Protein AF-A0A2V9MRX5-F1 (afdb_monomer_lite)

pLDDT: mean 73.77, std 18.41, range [44.31, 96.94]

Sequence (105 aa):
MFEKFRHLFEPKERSSEPAGDLERIHYPMPEPEKYDFYYLDPLSKRKMTICNLFANHHKTVAEICSLLETSRKLVIDTLIENKLLKERRKATRPHTPAPEEIRMK

Foldseek 3Di:
DPPVCPVVPPPPPPPPDPCDPPPVPPPPPPDCVVDPLVPDDPVRNLLVVLVCCCPVVVDDLVRSCVVVVHDSVVSVVSCVVVVVDPDPPPPPDPPPPDPDDDDDD

Radius of gyration: 23.82 Å; chains: 1; bounding box: 53×42×74 Å

Structure (mmCIF, N/CA/C/O backbone):
data_AF-A0A2V9MRX5-F1
#
_entry.id   AF-A0A2V9MRX5-F1
#
loop_
_atom_site.group_PDB
_atom_site.id
_atom_site.type_symbol
_atom_site.label_atom_id
_atom_site.label_alt_id
_atom_site.label_comp_id
_atom_site.label_asym_id
_atom_site.label_entity_id
_atom_site.label_seq_id
_atom_site.pdbx_PDB_ins_code
_atom_site.Cartn_x
_atom_site.Cartn_y
_atom_site.Cartn_z
_atom_site.occupancy
_atom_site.B_iso_or_equiv
_atom_site.auth_seq_id
_atom_site.auth_comp_id
_atom_site.auth_asym_id
_atom_site.auth_atom_id
_atom_site.pdbx_PDB_model_num
ATOM 1 N N . MET A 1 1 ? -4.245 30.497 -1.157 1.00 52.94 1 MET A N 1
ATOM 2 C CA . MET A 1 1 ? -3.128 29.613 -1.582 1.00 52.94 1 MET A CA 1
ATOM 3 C C . MET A 1 1 ? -3.528 28.556 -2.631 1.00 52.94 1 MET A C 1
ATOM 5 O O . MET A 1 1 ? -2.632 27.972 -3.217 1.00 52.94 1 MET A O 1
ATOM 9 N N . PHE A 1 2 ? -4.823 28.341 -2.933 1.00 44.66 2 PHE A N 1
ATOM 10 C CA . PHE A 1 2 ? -5.285 27.359 -3.941 1.00 44.66 2 PHE A CA 1
ATOM 11 C C . PHE A 1 2 ? -5.760 27.949 -5.288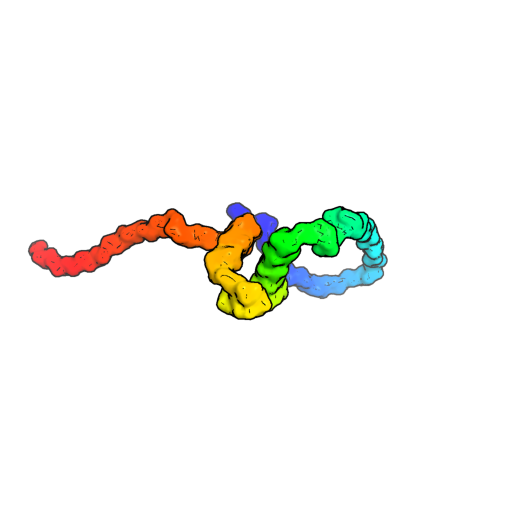 1.00 44.66 2 PHE A C 1
ATOM 13 O O . PHE A 1 2 ? -6.034 27.192 -6.211 1.00 44.66 2 PHE A O 1
ATOM 20 N N . GLU A 1 3 ? -5.809 29.274 -5.460 1.00 50.50 3 GLU A N 1
ATOM 21 C CA . GLU A 1 3 ? -6.233 29.890 -6.736 1.00 50.50 3 GLU A CA 1
ATOM 22 C C . GLU A 1 3 ? -5.239 29.676 -7.885 1.00 50.50 3 GLU A C 1
ATOM 24 O O . GLU A 1 3 ? -5.631 29.629 -9.048 1.00 50.50 3 GLU A O 1
ATOM 29 N N . LYS A 1 4 ? -3.956 29.459 -7.567 1.00 59.75 4 LYS A N 1
ATOM 30 C CA . LYS A 1 4 ? -2.880 29.302 -8.558 1.00 59.75 4 LYS A CA 1
ATOM 31 C C . LYS A 1 4 ? -2.968 28.005 -9.379 1.00 59.75 4 LYS A C 1
ATOM 33 O O . LYS A 1 4 ? -2.160 27.808 -10.267 1.00 59.75 4 LYS A O 1
ATOM 38 N N . PHE A 1 5 ? -3.912 27.112 -9.090 1.00 57.94 5 PHE A N 1
ATOM 39 C CA . PHE A 1 5 ? -4.048 25.840 -9.813 1.00 57.94 5 PHE A CA 1
ATOM 40 C C . PHE A 1 5 ? -5.440 25.634 -10.403 1.00 57.94 5 PHE A C 1
ATOM 42 O O . PHE A 1 5 ? -5.729 24.576 -10.953 1.00 57.94 5 PHE A O 1
ATOM 49 N N . ARG A 1 6 ? -6.314 26.640 -10.307 1.00 55.75 6 ARG A N 1
ATOM 50 C CA . ARG A 1 6 ? -7.701 26.519 -10.762 1.00 55.75 6 ARG A CA 1
ATOM 51 C C . ARG A 1 6 ? -7.795 26.323 -12.285 1.00 55.75 6 ARG A C 1
ATOM 53 O O . ARG A 1 6 ? -8.587 25.518 -12.750 1.00 55.75 6 ARG A O 1
ATOM 60 N N . HIS A 1 7 ? -6.885 26.947 -13.027 1.00 59.47 7 HIS A N 1
ATOM 61 C CA . HIS A 1 7 ? -6.755 26.857 -14.486 1.00 59.47 7 HIS A CA 1
ATOM 62 C C . HIS A 1 7 ? -6.203 25.512 -14.995 1.00 59.47 7 HIS A C 1
ATOM 64 O O . HIS A 1 7 ? -6.287 25.240 -16.185 1.00 59.47 7 HIS A O 1
ATOM 70 N N . LEU A 1 8 ? -5.657 24.650 -14.123 1.00 58.16 8 LEU A N 1
ATOM 71 C CA . LEU A 1 8 ? -5.226 23.291 -14.498 1.00 58.16 8 LEU A CA 1
ATOM 72 C C . LEU A 1 8 ? -6.390 22.292 -14.574 1.00 58.16 8 LEU A C 1
ATOM 74 O O . LEU A 1 8 ? -6.229 21.220 -15.149 1.00 58.16 8 LEU A O 1
ATOM 78 N N . PHE A 1 9 ? -7.539 22.634 -13.987 1.00 53.12 9 PHE A N 1
ATOM 79 C CA . PHE A 1 9 ? -8.729 21.780 -13.935 1.00 53.12 9 PHE A CA 1
ATOM 80 C C . PHE A 1 9 ? -9.925 22.365 -14.692 1.00 53.12 9 PHE A C 1
ATOM 82 O O . PHE A 1 9 ? -10.993 21.756 -14.705 1.00 53.12 9 PHE A O 1
ATOM 89 N N . GLU A 1 10 ? -9.764 23.526 -15.330 1.00 51.41 10 GLU A N 1
ATOM 90 C CA . GLU A 1 10 ? -10.768 24.036 -16.257 1.00 51.41 10 GLU A CA 1
ATOM 91 C C . GLU A 1 10 ? -10.624 23.283 -17.588 1.00 51.41 10 GLU A C 1
ATOM 93 O O . GLU A 1 10 ? -9.537 23.278 -18.175 1.00 51.41 10 GLU A O 1
ATOM 98 N N . PRO A 1 11 ? -11.677 22.593 -18.065 1.00 45.50 11 PRO A N 1
ATOM 99 C CA . PRO A 1 11 ? -11.640 21.953 -19.368 1.00 45.50 11 PRO A CA 1
ATOM 100 C C . PRO A 1 11 ? -11.445 23.049 -20.413 1.00 45.50 11 PRO A C 1
ATOM 102 O O . PRO A 1 11 ? -12.312 23.898 -20.604 1.00 45.50 11 PRO A O 1
ATOM 105 N N . LYS A 1 12 ? -10.275 23.055 -21.059 1.00 53.78 12 LYS A N 1
ATOM 106 C CA . LYS A 1 12 ? -9.971 23.977 -22.151 1.00 53.78 12 LYS A CA 1
ATOM 107 C C . LYS A 1 12 ? -10.985 23.704 -23.259 1.00 53.78 12 LYS A C 1
ATOM 109 O O . LYS A 1 12 ? -10.917 22.659 -23.908 1.00 53.78 12 LYS A O 1
ATOM 114 N N . GLU A 1 13 ? -11.959 24.602 -23.408 1.00 51.94 13 GLU A N 1
ATOM 115 C CA . GLU A 1 13 ? -12.920 24.543 -24.503 1.00 51.94 13 GLU A CA 1
ATOM 116 C C . GLU A 1 13 ? -12.150 24.380 -25.811 1.00 51.94 13 GLU A C 1
ATOM 118 O O . GLU A 1 13 ? -11.089 24.980 -26.008 1.00 51.94 13 GLU A O 1
ATOM 123 N N . ARG A 1 14 ? -12.651 23.480 -26.658 1.00 51.78 14 ARG A N 1
ATOM 124 C CA . ARG A 1 14 ? -12.007 23.021 -27.887 1.00 51.78 14 ARG A CA 1
ATOM 125 C C . ARG A 1 14 ? -11.993 24.178 -28.890 1.00 51.78 14 ARG A C 1
ATOM 127 O O . ARG A 1 14 ? -12.835 24.247 -29.779 1.00 51.78 14 ARG A O 1
ATOM 134 N N . SER A 1 15 ? -11.059 25.109 -28.720 1.00 48.19 15 SER A N 1
ATOM 135 C CA . SER A 1 15 ? -10.785 26.150 -29.697 1.00 48.19 15 SER A CA 1
ATOM 136 C C . SER A 1 15 ? -10.269 25.464 -30.953 1.00 48.19 15 SER A C 1
ATOM 138 O O . SER A 1 15 ? -9.253 24.767 -30.937 1.00 48.19 15 SER A O 1
ATOM 140 N N . SER A 1 16 ? -11.027 25.617 -32.030 1.00 53.28 16 SER A N 1
ATOM 141 C CA . SER A 1 16 ? -10.657 25.251 -33.388 1.00 53.28 16 SER A CA 1
ATOM 142 C C . SER A 1 16 ? -9.464 26.098 -33.829 1.00 53.28 16 SER A C 1
ATOM 144 O O . SER A 1 16 ? -9.634 27.111 -34.504 1.00 53.28 16 SER A O 1
ATOM 146 N N . GLU A 1 17 ? -8.264 25.717 -33.409 1.00 56.75 17 GLU A N 1
ATOM 147 C CA . GLU A 1 17 ? -7.030 26.223 -33.999 1.00 56.75 17 GLU A CA 1
ATOM 148 C C . GLU A 1 17 ? -6.581 25.260 -35.104 1.00 56.75 17 GLU A C 1
ATOM 150 O O . GLU A 1 17 ? -6.725 24.040 -34.950 1.00 56.75 17 GLU A O 1
ATOM 155 N N . PRO A 1 18 ? -6.102 25.781 -36.250 1.00 48.75 18 PRO A N 1
ATOM 156 C CA . PRO A 1 18 ? -5.592 24.938 -37.319 1.00 48.75 18 PRO A CA 1
ATOM 157 C C . PRO A 1 18 ? -4.442 24.102 -36.762 1.00 48.75 18 PRO A C 1
ATOM 159 O O . PRO A 1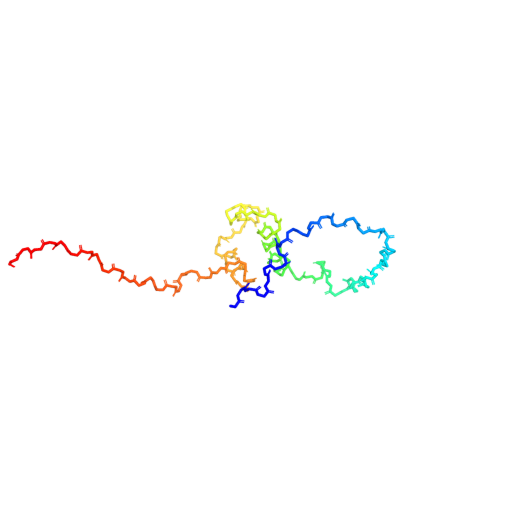 18 ? -3.705 24.578 -35.901 1.00 48.75 18 PRO A O 1
ATOM 162 N N . ALA A 1 19 ? -4.325 22.859 -37.231 1.00 53.31 19 ALA A N 1
ATOM 163 C CA . ALA A 1 19 ? -3.290 21.908 -36.845 1.00 53.31 19 ALA A CA 1
ATOM 164 C C . ALA A 1 19 ? -1.896 22.452 -37.204 1.00 53.31 19 ALA A C 1
ATOM 166 O O . ALA A 1 19 ? -1.305 22.067 -38.207 1.00 53.31 19 ALA A O 1
ATOM 167 N N . GLY A 1 20 ? -1.406 23.396 -36.403 1.00 47.59 20 GLY A N 1
ATOM 168 C CA . GLY A 1 20 ? -0.013 23.781 -36.353 1.00 47.59 20 GLY A CA 1
ATOM 169 C C . GLY A 1 20 ? 0.751 22.555 -35.906 1.00 47.59 20 GLY A C 1
ATOM 170 O O . GLY A 1 20 ? 0.331 21.881 -34.961 1.00 47.59 20 GLY A O 1
ATOM 171 N N . ASP A 1 21 ? 1.802 22.242 -36.655 1.00 56.59 21 ASP A N 1
ATOM 172 C CA . ASP A 1 21 ? 2.698 21.128 -36.413 1.00 56.59 21 ASP A CA 1
ATOM 173 C C . ASP A 1 21 ? 2.939 20.979 -34.912 1.00 56.59 21 ASP A C 1
ATOM 175 O O . ASP A 1 21 ? 3.625 21.784 -34.282 1.00 56.59 21 ASP A O 1
ATOM 179 N N . LEU A 1 22 ? 2.323 19.948 -34.325 1.00 60.47 22 LEU A N 1
ATOM 180 C CA . LEU A 1 22 ? 2.735 19.431 -33.036 1.00 60.47 22 LEU A CA 1
ATOM 181 C C . LEU A 1 22 ? 4.162 18.952 -33.272 1.00 60.47 22 LEU A C 1
ATOM 183 O O . LEU A 1 22 ? 4.366 17.797 -33.657 1.00 60.47 22 LEU A O 1
ATOM 187 N N . GLU A 1 23 ? 5.141 19.845 -33.091 1.00 59.09 23 GLU A N 1
ATOM 188 C CA . GLU A 1 23 ? 6.515 19.450 -32.837 1.00 59.09 23 GLU A CA 1
ATOM 189 C C . GLU A 1 23 ? 6.392 18.378 -31.771 1.00 59.09 23 GLU A C 1
ATOM 191 O O . GLU A 1 23 ? 5.960 18.637 -30.643 1.00 59.09 23 GLU A O 1
ATOM 196 N N . ARG A 1 24 ? 6.634 17.129 -32.175 1.00 61.53 24 ARG A N 1
ATOM 197 C CA . ARG A 1 24 ? 6.683 16.015 -31.248 1.00 61.53 24 ARG A CA 1
ATOM 198 C C . ARG A 1 24 ? 7.800 16.395 -30.306 1.00 61.53 24 ARG A C 1
ATOM 200 O O . ARG A 1 24 ? 8.964 16.237 -30.662 1.00 61.53 24 ARG A O 1
ATOM 207 N N . ILE A 1 25 ? 7.441 16.953 -29.153 1.00 61.72 25 ILE A N 1
ATOM 208 C CA . ILE A 1 25 ? 8.371 17.202 -28.070 1.00 61.72 25 ILE A CA 1
ATOM 209 C C . ILE A 1 25 ? 8.900 15.814 -27.748 1.00 61.72 25 ILE A C 1
ATOM 211 O O . ILE A 1 25 ? 8.231 15.005 -27.101 1.00 61.72 25 ILE A O 1
ATOM 215 N N . HIS A 1 26 ? 10.057 15.492 -28.320 1.00 60.25 26 HIS A N 1
ATOM 216 C CA . HIS A 1 26 ? 10.749 14.251 -28.077 1.00 60.25 26 HIS A CA 1
ATOM 217 C C . HIS A 1 26 ? 11.343 14.427 -26.693 1.00 60.25 26 HIS A C 1
ATOM 219 O O . HIS A 1 26 ? 12.499 14.821 -26.547 1.00 60.25 26 HIS A O 1
ATOM 225 N N . TYR A 1 27 ? 10.513 14.218 -25.668 1.00 62.09 27 TYR A N 1
ATOM 226 C CA . TYR A 1 27 ? 11.008 14.049 -24.318 1.00 62.09 27 TYR A CA 1
ATOM 227 C C . TYR A 1 27 ? 12.036 12.929 -24.417 1.00 62.09 27 TYR A C 1
ATOM 229 O O . TYR A 1 27 ? 11.646 11.815 -24.783 1.00 62.09 27 TYR A O 1
ATOM 237 N N . PRO A 1 28 ? 13.337 13.208 -24.207 1.00 68.75 28 PRO A N 1
ATOM 238 C CA . PRO A 1 28 ? 14.320 12.146 -24.194 1.00 68.75 28 PRO A CA 1
ATOM 239 C C . PRO A 1 28 ? 13.811 11.141 -23.172 1.00 68.75 28 PRO A C 1
ATOM 241 O O . PRO A 1 28 ? 13.575 11.498 -22.015 1.00 68.75 28 PRO A O 1
ATOM 244 N N . MET A 1 29 ? 13.519 9.926 -23.643 1.00 65.25 29 MET A N 1
ATOM 245 C CA . MET A 1 29 ? 13.094 8.854 -22.762 1.00 65.25 29 MET A CA 1
ATOM 246 C C . MET A 1 29 ? 14.173 8.773 -21.678 1.00 65.25 29 MET A C 1
ATOM 248 O O . MET A 1 29 ? 15.348 8.652 -22.036 1.00 65.25 29 MET A O 1
ATOM 252 N N . PRO A 1 30 ? 13.825 8.956 -20.391 1.00 67.75 30 PRO A N 1
ATOM 253 C CA . PRO A 1 30 ? 14.819 8.916 -19.333 1.00 67.75 30 PRO A CA 1
ATOM 254 C C . PRO A 1 30 ? 15.569 7.593 -19.446 1.00 67.75 30 PRO A C 1
ATOM 256 O O . PRO A 1 30 ? 14.949 6.566 -19.724 1.00 67.75 30 PRO A O 1
ATOM 259 N N . GLU A 1 31 ? 16.893 7.639 -19.283 1.00 65.19 31 GLU A N 1
ATOM 260 C CA . GLU A 1 31 ? 17.739 6.452 -19.387 1.00 65.19 31 GLU A CA 1
ATOM 261 C C . GLU A 1 31 ? 17.114 5.311 -18.565 1.00 65.19 31 GLU A C 1
ATOM 263 O O . GLU A 1 31 ? 16.881 5.493 -17.361 1.00 65.19 31 GLU A O 1
ATOM 268 N N . PRO A 1 32 ? 16.786 4.165 -19.194 1.00 58.75 32 PRO A N 1
ATOM 269 C CA . PRO A 1 32 ? 16.010 3.103 -18.552 1.00 58.75 32 PRO A CA 1
ATOM 270 C C . PRO A 1 32 ? 16.693 2.591 -17.280 1.00 58.75 32 PRO A C 1
ATOM 272 O O . PRO A 1 32 ? 16.023 2.235 -16.316 1.00 58.75 32 PRO A O 1
ATOM 275 N N . GLU A 1 33 ? 18.021 2.683 -17.223 1.00 57.06 33 GLU A N 1
ATOM 276 C CA . GLU A 1 33 ? 18.855 2.280 -16.090 1.00 57.06 33 GLU A CA 1
ATOM 277 C C . GLU A 1 33 ? 18.557 3.049 -14.788 1.00 57.06 33 GLU A C 1
ATOM 279 O O . GLU A 1 33 ? 18.856 2.556 -13.702 1.00 57.06 33 GLU A O 1
ATOM 284 N N . LYS A 1 34 ? 17.932 4.236 -14.858 1.00 58.91 34 LYS A N 1
ATOM 285 C CA . LYS A 1 34 ? 17.652 5.079 -13.678 1.00 58.91 34 LYS A CA 1
ATOM 286 C C . LYS A 1 34 ? 16.278 4.877 -13.041 1.00 58.91 34 LYS A C 1
ATOM 288 O O . LYS A 1 34 ? 16.099 5.262 -11.888 1.00 58.91 34 LYS A O 1
ATOM 293 N N . TYR A 1 35 ? 15.316 4.313 -13.769 1.00 59.16 35 TYR A N 1
ATOM 294 C CA . TYR A 1 35 ? 13.924 4.171 -13.311 1.00 59.16 35 TYR A CA 1
ATOM 295 C C . TYR A 1 35 ? 13.377 2.757 -13.484 1.00 59.16 35 TYR A C 1
ATOM 297 O O . TYR A 1 35 ? 12.164 2.553 -13.397 1.00 59.16 35 TYR A O 1
ATOM 305 N N . ASP A 1 36 ? 14.248 1.777 -13.723 1.00 67.06 36 ASP A N 1
ATOM 306 C CA . ASP A 1 36 ? 13.767 0.430 -13.934 1.00 67.06 36 ASP A CA 1
ATOM 307 C C . ASP A 1 36 ? 13.235 -0.180 -12.634 1.00 67.06 36 ASP A C 1
ATOM 309 O O . ASP A 1 36 ? 13.955 -0.368 -11.645 1.00 67.06 36 ASP A O 1
ATOM 313 N N . PHE A 1 37 ? 11.957 -0.552 -12.666 1.00 67.81 37 PHE A N 1
ATOM 314 C CA . PHE A 1 37 ? 11.316 -1.310 -11.604 1.00 67.81 37 PHE A CA 1
ATOM 315 C C . PHE A 1 37 ? 12.092 -2.602 -11.325 1.00 67.81 37 PHE A C 1
ATOM 317 O O . PHE A 1 37 ? 12.081 -3.066 -10.188 1.00 67.81 37 PHE A O 1
ATOM 324 N N . TYR A 1 38 ? 12.812 -3.162 -12.309 1.00 72.25 38 TYR A N 1
ATOM 325 C CA . TYR A 1 38 ? 13.620 -4.372 -12.144 1.00 72.25 38 TYR A CA 1
ATOM 326 C C . TYR A 1 38 ? 14.772 -4.226 -11.138 1.00 72.25 38 TYR A C 1
ATOM 328 O O . TYR A 1 38 ? 15.028 -5.193 -10.411 1.00 72.25 38 TYR A O 1
ATOM 336 N N . TYR A 1 39 ? 15.389 -3.047 -11.003 1.00 79.81 39 TYR A N 1
ATOM 337 C CA . TYR A 1 39 ? 16.532 -2.834 -10.097 1.00 79.81 39 TYR A CA 1
ATOM 338 C C . TYR A 1 39 ? 16.140 -2.464 -8.666 1.00 79.81 39 TYR A C 1
ATOM 340 O O . TYR A 1 39 ? 16.994 -2.427 -7.782 1.00 79.81 39 TYR A O 1
ATOM 348 N N . LEU A 1 40 ? 14.854 -2.222 -8.406 1.00 80.62 40 LEU A N 1
ATOM 349 C CA . LEU A 1 40 ? 14.389 -1.953 -7.052 1.00 80.62 40 LEU A CA 1
ATOM 350 C C . LEU A 1 40 ? 14.552 -3.192 -6.165 1.00 80.62 40 LEU A C 1
ATOM 352 O O . LEU A 1 40 ? 14.253 -4.327 -6.566 1.00 80.62 40 LEU A O 1
ATOM 356 N N . ASP A 1 41 ? 14.972 -2.965 -4.922 1.00 88.88 41 ASP A N 1
ATOM 357 C CA . ASP A 1 41 ? 14.940 -4.008 -3.908 1.00 88.88 41 ASP A CA 1
ATOM 358 C C . ASP A 1 41 ? 13.486 -4.480 -3.674 1.00 88.88 41 ASP A C 1
ATOM 360 O O . ASP A 1 41 ? 12.526 -3.740 -3.939 1.00 88.88 41 ASP A O 1
ATOM 364 N N . PRO A 1 42 ? 13.280 -5.715 -3.185 1.00 89.25 42 PRO A N 1
ATOM 365 C CA . PRO A 1 42 ? 11.939 -6.264 -3.006 1.00 89.25 42 PRO A CA 1
ATOM 366 C C . PRO A 1 42 ? 11.009 -5.407 -2.133 1.00 89.25 42 PRO A C 1
ATOM 368 O O . PRO A 1 42 ? 9.799 -5.377 -2.377 1.00 89.25 4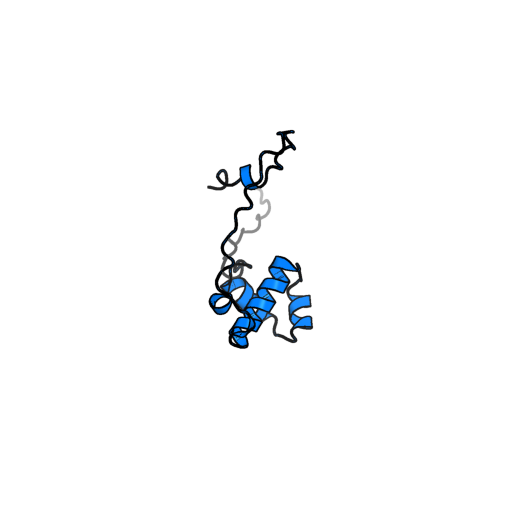2 PRO A O 1
ATOM 371 N N . LEU A 1 43 ? 11.542 -4.694 -1.134 1.00 89.06 43 LEU A N 1
ATOM 372 C CA . LEU A 1 43 ? 10.737 -3.844 -0.254 1.00 89.06 43 LEU A CA 1
ATOM 373 C C . LEU A 1 43 ? 10.296 -2.575 -0.985 1.00 89.06 43 LEU A C 1
ATOM 375 O O . LEU A 1 43 ? 9.119 -2.212 -0.914 1.00 89.06 43 LEU A O 1
ATOM 379 N N . SER A 1 44 ? 11.199 -1.943 -1.733 1.00 89.19 44 SER A N 1
ATOM 380 C CA . SER A 1 44 ? 10.893 -0.776 -2.566 1.00 89.19 44 SER A CA 1
ATOM 381 C C . SER A 1 44 ? 9.879 -1.104 -3.659 1.00 89.19 44 SER A C 1
ATOM 383 O O . SER A 1 44 ? 8.900 -0.368 -3.818 1.00 89.19 44 SER A O 1
ATOM 385 N N . LYS A 1 45 ? 10.023 -2.258 -4.330 1.00 91.06 45 LYS A N 1
ATOM 386 C C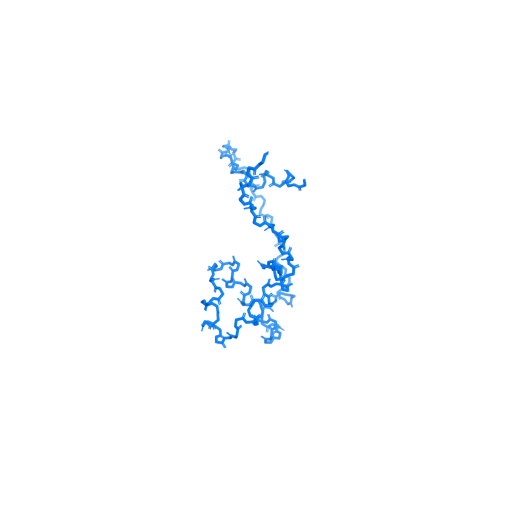A . LYS A 1 45 ? 9.016 -2.771 -5.279 1.00 91.06 45 LYS A CA 1
ATOM 387 C C . LYS A 1 45 ? 7.649 -2.856 -4.620 1.00 91.06 45 LYS A C 1
ATOM 389 O O . LYS A 1 45 ? 6.675 -2.316 -5.136 1.00 91.06 45 LYS A O 1
ATOM 394 N N . ARG A 1 46 ? 7.583 -3.468 -3.435 1.00 93.00 46 ARG A N 1
ATOM 395 C CA . ARG A 1 46 ? 6.327 -3.664 -2.706 1.00 93.00 46 ARG A CA 1
ATOM 396 C C . ARG A 1 46 ? 5.684 -2.343 -2.285 1.00 93.00 46 ARG A C 1
ATOM 398 O O . ARG A 1 46 ? 4.475 -2.189 -2.457 1.00 93.00 46 ARG A O 1
ATOM 405 N N . LYS A 1 47 ? 6.466 -1.373 -1.794 1.00 93.25 47 LYS A N 1
ATOM 406 C CA . LYS A 1 47 ? 5.963 -0.024 -1.476 1.00 93.25 47 LYS A CA 1
ATOM 407 C C . LYS A 1 47 ? 5.381 0.657 -2.714 1.00 93.25 47 LYS A C 1
ATOM 409 O O . LYS A 1 47 ? 4.272 1.187 -2.661 1.00 93.25 47 LYS A O 1
ATOM 414 N N . MET A 1 48 ? 6.089 0.586 -3.838 1.00 92.25 48 MET A N 1
ATOM 415 C CA . MET A 1 48 ? 5.646 1.181 -5.095 1.00 92.25 48 MET A CA 1
ATOM 416 C C . MET A 1 48 ? 4.381 0.503 -5.636 1.00 92.25 48 MET A C 1
ATOM 418 O O . MET A 1 48 ? 3.455 1.197 -6.053 1.00 92.25 48 MET A O 1
ATOM 422 N N . THR A 1 49 ? 4.276 -0.828 -5.541 1.00 95.00 49 THR A N 1
ATOM 423 C CA . THR A 1 49 ? 3.054 -1.571 -5.883 1.00 95.00 49 THR A CA 1
ATOM 424 C C . THR A 1 49 ? 1.865 -1.127 -5.030 1.00 95.00 49 THR A C 1
ATOM 426 O O . THR A 1 49 ? 0.794 -0.880 -5.581 1.00 95.00 49 THR A O 1
ATOM 429 N N . ILE A 1 50 ? 2.038 -0.967 -3.711 1.00 96.00 50 ILE A N 1
ATOM 430 C CA . ILE A 1 50 ? 0.978 -0.464 -2.817 1.00 96.00 50 ILE A CA 1
ATOM 431 C C . ILE A 1 50 ? 0.501 0.921 -3.272 1.00 96.00 50 ILE A C 1
ATOM 433 O O . ILE A 1 50 ? -0.702 1.134 -3.439 1.00 96.00 50 ILE A O 1
ATOM 437 N N . CYS A 1 51 ? 1.434 1.847 -3.506 1.00 95.00 51 CYS A N 1
ATOM 438 C CA . CYS A 1 51 ? 1.117 3.199 -3.963 1.00 95.00 51 CYS A CA 1
ATOM 439 C C . CYS A 1 51 ? 0.399 3.193 -5.317 1.00 95.00 51 CYS A C 1
ATOM 441 O O . CYS A 1 51 ? -0.600 3.891 -5.480 1.00 95.00 51 CYS A O 1
ATOM 443 N N . ASN A 1 52 ? 0.859 2.374 -6.265 1.00 95.25 52 ASN A N 1
ATOM 444 C CA . ASN A 1 52 ? 0.268 2.266 -7.596 1.00 95.25 52 ASN A CA 1
ATOM 445 C C . ASN A 1 52 ? -1.168 1.715 -7.544 1.00 95.25 52 ASN A C 1
ATOM 447 O O . ASN A 1 52 ? -2.072 2.270 -8.169 1.00 95.25 52 ASN A O 1
ATOM 451 N N . LEU A 1 53 ? -1.404 0.661 -6.754 1.00 96.31 53 LEU A N 1
ATOM 452 C CA . LEU A 1 53 ? -2.740 0.083 -6.581 1.00 96.31 53 LEU A CA 1
ATOM 453 C C . LEU A 1 53 ? -3.728 1.081 -5.966 1.00 96.31 53 LEU A C 1
ATOM 455 O O . LEU A 1 53 ? -4.898 1.101 -6.346 1.00 96.31 53 LEU A O 1
ATOM 459 N N . PHE A 1 54 ? -3.262 1.922 -5.045 1.00 95.75 54 PHE A N 1
ATOM 460 C CA . PHE A 1 54 ? -4.100 2.935 -4.416 1.00 95.75 54 PHE A CA 1
ATOM 461 C C . PHE A 1 54 ? -4.356 4.140 -5.333 1.00 95.75 54 PHE A C 1
ATOM 463 O O . PHE A 1 54 ? -5.506 4.516 -5.549 1.00 95.75 54 PHE A O 1
ATOM 470 N N . ALA A 1 55 ? -3.298 4.750 -5.874 1.00 92.56 55 ALA A N 1
ATOM 471 C CA . ALA A 1 55 ? -3.389 6.022 -6.590 1.00 92.56 55 ALA A CA 1
ATOM 472 C C . ALA A 1 55 ? -3.900 5.868 -8.029 1.00 92.56 55 ALA A C 1
ATOM 474 O O . ALA A 1 55 ? -4.723 6.669 -8.463 1.00 92.56 55 ALA A O 1
ATOM 475 N N . ASN A 1 56 ? -3.446 4.828 -8.738 1.00 93.56 56 ASN A N 1
ATOM 476 C CA . ASN A 1 56 ? -3.712 4.658 -10.169 1.00 93.56 56 ASN A CA 1
ATOM 477 C C . ASN A 1 56 ? -4.814 3.628 -10.445 1.00 93.56 56 ASN A C 1
ATOM 479 O O . ASN A 1 56 ? -5.567 3.776 -11.400 1.00 93.56 56 ASN A O 1
ATOM 483 N N . HIS A 1 57 ? -4.934 2.593 -9.607 1.00 94.75 57 HIS A N 1
ATOM 484 C CA . HIS A 1 57 ? -5.984 1.573 -9.749 1.00 94.75 57 HIS A CA 1
ATOM 485 C C . HIS A 1 57 ? -7.163 1.759 -8.784 1.00 94.75 57 HIS A C 1
ATOM 487 O O . HIS A 1 57 ? -8.074 0.929 -8.774 1.00 94.75 57 HIS A O 1
ATOM 493 N N . HIS A 1 58 ? -7.148 2.825 -7.976 1.00 94.00 58 HIS A N 1
ATOM 494 C CA . HIS A 1 58 ? -8.223 3.210 -7.054 1.00 94.00 58 HIS A CA 1
ATOM 495 C C . HIS A 1 58 ? -8.695 2.091 -6.110 1.00 94.00 58 HIS A C 1
ATOM 497 O O . HIS A 1 58 ? -9.857 2.059 -5.701 1.00 94.00 58 HIS A O 1
ATOM 503 N N . LYS A 1 59 ? -7.801 1.163 -5.743 1.00 95.75 59 LYS A N 1
ATOM 504 C CA . LYS A 1 59 ? -8.119 0.080 -4.809 1.00 95.75 59 LYS A CA 1
ATOM 505 C C . LYS A 1 59 ? -8.205 0.589 -3.379 1.00 95.75 59 LYS A C 1
ATOM 507 O O . LYS A 1 59 ? -7.390 1.394 -2.923 1.00 95.75 59 LYS A O 1
ATOM 512 N N . THR A 1 60 ? -9.173 0.066 -2.636 1.00 95.44 60 THR A N 1
ATOM 513 C CA . THR A 1 60 ? -9.296 0.320 -1.202 1.00 95.44 60 THR A CA 1
ATOM 514 C C . THR A 1 60 ? -8.169 -0.365 -0.429 1.00 95.44 60 THR A C 1
ATOM 516 O O . THR A 1 60 ? -7.603 -1.372 -0.853 1.00 95.44 60 THR A O 1
ATOM 519 N N . VAL A 1 61 ? -7.877 0.129 0.777 1.00 94.69 61 VAL A N 1
ATOM 520 C CA . VAL A 1 61 ? -6.879 -0.492 1.666 1.00 94.69 61 VAL A CA 1
ATOM 521 C C . VAL A 1 61 ? -7.196 -1.971 1.932 1.00 94.69 61 VAL A C 1
ATOM 523 O O . VAL A 1 61 ? -6.274 -2.773 2.026 1.00 94.69 61 VAL A O 1
ATOM 526 N N . ALA A 1 62 ? -8.476 -2.345 2.043 1.00 96.00 62 ALA A N 1
ATOM 527 C CA . ALA A 1 62 ? -8.880 -3.732 2.277 1.00 96.00 62 ALA A CA 1
ATOM 528 C C . ALA A 1 62 ? -8.568 -4.633 1.072 1.00 96.00 62 ALA A C 1
ATOM 530 O O . ALA A 1 62 ? -7.968 -5.692 1.249 1.00 96.00 62 ALA A O 1
ATOM 531 N N . GLU A 1 63 ? -8.897 -4.183 -0.143 1.00 96.81 63 GLU A N 1
ATOM 532 C CA . GLU A 1 63 ? -8.566 -4.906 -1.377 1.00 96.81 63 GLU A CA 1
ATOM 533 C C . GLU A 1 63 ? -7.052 -5.071 -1.537 1.00 96.81 63 GLU A C 1
ATOM 535 O O . GLU A 1 63 ? -6.583 -6.160 -1.848 1.00 96.81 63 GLU A O 1
ATOM 540 N N . ILE A 1 64 ? -6.271 -4.024 -1.255 1.00 96.44 64 ILE A N 1
ATOM 541 C CA . ILE A 1 64 ? -4.803 -4.081 -1.329 1.00 96.44 64 ILE A CA 1
ATOM 542 C C . ILE A 1 64 ? -4.237 -5.085 -0.314 1.00 96.44 64 ILE A C 1
ATOM 544 O O . ILE A 1 64 ? -3.327 -5.841 -0.649 1.00 96.44 64 ILE A O 1
ATOM 548 N N . CYS A 1 65 ? -4.773 -5.125 0.912 1.00 96.94 65 CYS A N 1
ATOM 549 C CA . CYS A 1 65 ? -4.347 -6.104 1.919 1.00 96.94 65 CYS A CA 1
ATOM 550 C C . CYS A 1 65 ? -4.592 -7.539 1.452 1.00 96.94 65 CYS A C 1
ATOM 552 O O . CYS A 1 65 ? -3.725 -8.386 1.648 1.00 96.94 65 CYS A O 1
ATOM 554 N N . SER A 1 66 ? -5.746 -7.790 0.825 1.00 96.38 66 SER A N 1
ATOM 555 C CA . SER A 1 66 ? -6.092 -9.106 0.287 1.00 96.38 66 SER A CA 1
ATOM 556 C C . SER A 1 66 ? -5.218 -9.486 -0.907 1.00 96.38 66 SER A C 1
ATOM 558 O O . SER A 1 66 ? -4.758 -10.616 -0.973 1.00 96.38 66 SER A O 1
ATOM 560 N N . LEU A 1 67 ? -4.972 -8.556 -1.835 1.00 96.12 67 LEU A N 1
ATOM 561 C CA . LEU A 1 67 ? -4.189 -8.813 -3.050 1.00 96.12 67 LEU A CA 1
ATOM 562 C C . LEU A 1 67 ? -2.708 -9.067 -2.764 1.00 96.12 67 LEU A C 1
ATOM 564 O O . LEU A 1 67 ? -2.069 -9.838 -3.470 1.00 96.12 67 LEU A O 1
ATOM 568 N N . LEU A 1 68 ? -2.152 -8.381 -1.765 1.00 94.38 68 LEU A N 1
ATOM 569 C CA . LEU A 1 68 ? -0.734 -8.485 -1.423 1.00 94.38 68 LEU A CA 1
ATOM 570 C C . LEU A 1 68 ? -0.476 -9.385 -0.211 1.00 94.38 68 LEU A C 1
ATOM 572 O O . LEU A 1 68 ? 0.674 -9.469 0.220 1.00 94.38 68 LEU A O 1
ATOM 576 N N . GLU A 1 69 ? -1.518 -9.995 0.361 1.00 95.00 69 GLU A N 1
ATOM 577 C CA . GLU A 1 69 ? -1.458 -10.803 1.589 1.00 95.00 69 GLU A CA 1
ATOM 578 C C . GLU A 1 69 ? -0.660 -10.098 2.695 1.00 95.00 69 GLU A C 1
ATOM 580 O O . GLU A 1 69 ? 0.301 -10.613 3.266 1.00 95.00 69 GLU A O 1
ATOM 585 N N . THR A 1 70 ? -1.000 -8.834 2.941 1.00 93.25 70 THR A N 1
ATOM 586 C CA . THR A 1 70 ? -0.195 -7.952 3.787 1.00 93.25 70 THR A CA 1
ATOM 587 C C . THR A 1 70 ? -1.015 -7.298 4.883 1.00 93.25 70 THR A C 1
ATOM 589 O O . THR A 1 70 ? -2.232 -7.141 4.780 1.00 93.25 70 THR A O 1
ATOM 592 N N . SER A 1 71 ? -0.340 -6.862 5.947 1.00 95.44 71 SER A N 1
ATOM 593 C CA . SER A 1 71 ? -1.028 -6.223 7.063 1.00 95.44 71 SER A CA 1
ATOM 594 C C . SER A 1 71 ? -1.555 -4.835 6.694 1.00 95.44 71 SER A C 1
ATOM 596 O O . SER A 1 71 ? -0.892 -4.030 6.033 1.00 95.44 71 SER A O 1
ATOM 598 N N . ARG A 1 72 ? -2.739 -4.514 7.223 1.00 95.00 72 ARG A N 1
ATOM 599 C CA . ARG A 1 72 ? -3.367 -3.197 7.068 1.00 95.00 72 ARG A CA 1
ATOM 600 C C . ARG A 1 72 ? -2.493 -2.060 7.583 1.00 95.00 72 ARG A C 1
ATOM 602 O O . ARG A 1 72 ? -2.493 -0.981 7.000 1.00 95.00 72 ARG A O 1
ATOM 609 N N . LYS A 1 73 ? -1.748 -2.312 8.664 1.00 94.38 73 LYS A N 1
ATOM 610 C CA . LYS A 1 73 ? -0.795 -1.356 9.232 1.00 94.38 73 LYS A CA 1
ATOM 611 C C . LYS A 1 73 ? 0.277 -0.992 8.206 1.00 94.38 73 LYS A C 1
ATOM 613 O O . LYS A 1 73 ? 0.426 0.185 7.916 1.00 94.38 73 LYS A O 1
ATOM 618 N N . LEU A 1 74 ? 0.923 -1.986 7.593 1.00 94.31 74 LEU A N 1
ATOM 619 C CA . LEU A 1 74 ? 1.973 -1.747 6.602 1.00 94.31 74 LEU A CA 1
ATOM 620 C C . LEU A 1 74 ? 1.464 -0.939 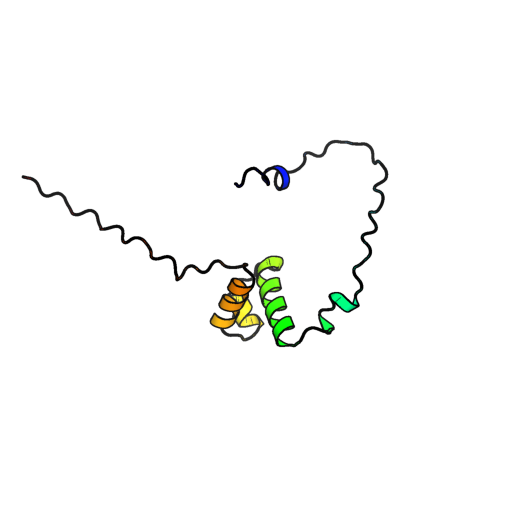5.402 1.00 94.31 74 LEU A C 1
ATOM 622 O O . LEU A 1 74 ? 2.143 -0.018 4.952 1.00 94.31 74 LEU A O 1
ATOM 626 N N . VAL A 1 75 ? 0.267 -1.261 4.898 1.00 95.56 75 VAL A N 1
ATOM 627 C CA . VAL A 1 75 ? -0.345 -0.522 3.780 1.00 95.56 75 VAL A CA 1
ATOM 628 C C . VAL A 1 75 ? -0.588 0.931 4.168 1.00 95.56 75 VAL A C 1
ATOM 630 O O . VAL A 1 75 ? -0.185 1.832 3.442 1.00 95.56 75 VAL A O 1
ATOM 633 N N . ILE A 1 76 ? -1.214 1.171 5.323 1.00 94.62 76 ILE A N 1
ATOM 634 C CA . ILE A 1 76 ? -1.507 2.530 5.793 1.00 94.62 76 ILE A CA 1
ATOM 635 C C . ILE A 1 76 ? -0.217 3.322 6.015 1.00 94.62 76 ILE A C 1
ATOM 637 O O . ILE A 1 76 ? -0.132 4.452 5.544 1.00 94.62 76 ILE A O 1
ATOM 641 N N . ASP A 1 77 ? 0.772 2.736 6.689 1.00 94.50 77 ASP A N 1
ATOM 642 C CA . ASP A 1 77 ? 2.045 3.397 6.981 1.00 94.50 77 ASP A CA 1
ATOM 643 C C . ASP A 1 77 ? 2.765 3.759 5.670 1.00 94.50 77 ASP A C 1
ATOM 645 O O . ASP A 1 77 ? 3.150 4.909 5.484 1.00 94.50 77 ASP A O 1
ATOM 649 N N . THR A 1 78 ? 2.808 2.843 4.695 1.00 94.62 78 THR A N 1
ATOM 650 C CA . THR A 1 78 ? 3.388 3.096 3.360 1.00 94.62 78 THR A CA 1
ATOM 651 C C . THR A 1 78 ? 2.677 4.238 2.627 1.00 94.62 78 THR A C 1
ATOM 653 O O . THR A 1 78 ? 3.328 5.102 2.033 1.00 94.62 78 THR A O 1
ATOM 656 N N . LEU A 1 79 ? 1.342 4.269 2.660 1.00 94.25 79 LEU A N 1
ATOM 657 C CA . LEU A 1 79 ? 0.558 5.323 2.010 1.00 94.25 79 LEU A CA 1
ATOM 658 C C . LEU A 1 79 ? 0.724 6.682 2.709 1.00 94.25 79 LEU A C 1
ATOM 660 O O . LEU A 1 79 ? 0.688 7.715 2.039 1.00 94.25 79 LEU A O 1
ATOM 664 N N . ILE A 1 80 ? 0.920 6.701 4.030 1.00 93.38 80 ILE A N 1
ATOM 665 C CA . ILE A 1 80 ? 1.229 7.925 4.785 1.00 93.38 80 ILE A CA 1
ATOM 666 C C . ILE A 1 80 ? 2.651 8.407 4.469 1.00 93.38 80 ILE A C 1
ATOM 668 O O . ILE A 1 80 ? 2.822 9.582 4.146 1.00 93.38 80 ILE A O 1
ATOM 672 N N . GLU A 1 81 ? 3.651 7.518 4.502 1.00 93.50 81 GLU A N 1
ATOM 673 C CA . GLU A 1 81 ? 5.052 7.822 4.156 1.00 93.50 81 GLU A CA 1
ATOM 674 C C . GLU A 1 81 ? 5.158 8.477 2.770 1.00 93.50 81 GLU A C 1
ATOM 676 O O . GLU A 1 81 ? 5.868 9.467 2.594 1.00 93.50 81 GLU A O 1
ATOM 681 N N . ASN A 1 82 ? 4.386 7.975 1.802 1.00 91.25 82 ASN A N 1
ATOM 682 C CA . ASN A 1 82 ? 4.350 8.486 0.429 1.00 91.25 82 ASN A CA 1
ATOM 683 C C . ASN A 1 82 ? 3.332 9.621 0.209 1.00 91.25 82 ASN A C 1
ATOM 685 O O . ASN A 1 82 ? 3.072 10.001 -0.931 1.00 91.25 82 ASN A O 1
ATOM 689 N N . LYS A 1 83 ? 2.761 10.191 1.280 1.00 91.06 83 LYS A N 1
ATOM 690 C CA . LYS A 1 83 ? 1.837 11.344 1.247 1.00 91.06 83 LYS A CA 1
ATOM 691 C C . LYS A 1 83 ? 0.534 11.114 0.461 1.00 91.06 83 LYS A C 1
ATOM 693 O O . LYS A 1 83 ? -0.144 12.078 0.109 1.00 91.06 83 LYS A O 1
ATOM 698 N N . LEU A 1 84 ? 0.150 9.857 0.233 1.00 87.38 84 LEU A N 1
ATOM 699 C CA . LEU A 1 84 ? -1.125 9.473 -0.390 1.00 87.38 84 LEU A CA 1
ATOM 700 C C . LEU A 1 84 ? -2.280 9.453 0.619 1.00 87.38 84 LEU A C 1
ATOM 702 O O . LEU A 1 84 ? -3.435 9.662 0.253 1.00 87.38 84 LEU A O 1
ATOM 706 N N . LEU A 1 85 ? -1.974 9.246 1.902 1.00 87.38 85 LEU A N 1
ATOM 707 C CA . LEU A 1 85 ? -2.915 9.400 3.007 1.00 87.38 85 LEU A CA 1
ATOM 708 C C . LEU A 1 85 ? -2.409 10.445 4.001 1.00 87.38 85 LEU A C 1
ATOM 710 O O . LEU A 1 85 ? -1.219 10.538 4.292 1.00 87.38 85 LEU A O 1
ATOM 714 N N . LYS A 1 86 ? -3.339 11.211 4.575 1.00 79.44 86 LYS A N 1
ATOM 715 C CA . LYS A 1 86 ? -3.046 12.114 5.693 1.00 79.44 86 LYS A CA 1
ATOM 716 C C . LYS A 1 86 ? -3.193 11.365 7.012 1.00 79.44 86 LYS A C 1
ATOM 718 O O . LYS A 1 86 ? -4.203 10.700 7.253 1.00 79.44 86 LYS A O 1
ATOM 723 N N . GLU A 1 87 ? -2.213 11.513 7.897 1.00 72.38 87 GLU A N 1
ATOM 724 C CA . GLU A 1 87 ? -2.280 10.951 9.243 1.00 72.38 87 GLU A CA 1
ATOM 725 C C . GLU A 1 87 ? -3.359 11.673 10.072 1.00 72.38 87 GLU A C 1
ATOM 727 O O . GLU A 1 87 ? -3.185 12.808 10.507 1.00 72.38 87 GLU A O 1
ATOM 732 N N . ARG A 1 88 ? -4.501 11.013 10.305 1.00 64.75 88 ARG A N 1
ATOM 733 C CA . ARG A 1 88 ? -5.632 11.594 11.058 1.00 64.75 88 ARG A CA 1
ATOM 734 C C . ARG A 1 88 ? -5.525 11.425 12.581 1.00 64.75 88 ARG A C 1
ATOM 736 O O . ARG A 1 88 ? -6.189 12.146 13.316 1.00 64.75 88 ARG A O 1
ATOM 743 N N . ARG A 1 89 ? -4.720 10.479 13.081 1.00 65.56 89 ARG A N 1
ATOM 744 C CA . ARG A 1 89 ? -4.739 10.066 14.505 1.00 65.56 89 ARG A CA 1
ATOM 745 C C . ARG A 1 89 ? -4.137 11.092 15.471 1.00 65.56 89 ARG A C 1
ATOM 747 O O . ARG A 1 89 ? -4.410 11.008 16.659 1.00 65.56 89 ARG A O 1
ATOM 754 N N . LYS A 1 90 ? -3.366 12.062 14.969 1.00 58.16 90 LYS A N 1
ATOM 755 C CA . LYS A 1 90 ? -2.774 13.147 15.772 1.00 58.16 90 LYS A CA 1
ATOM 756 C C . LYS A 1 90 ? -3.623 14.415 15.819 1.00 58.16 90 LYS A C 1
ATOM 758 O O . LYS A 1 90 ? -3.290 15.341 16.547 1.00 58.16 90 LYS A O 1
ATOM 763 N N . ALA A 1 91 ? -4.716 14.472 15.057 1.00 56.50 91 ALA A N 1
ATOM 764 C CA . ALA A 1 91 ? -5.669 15.558 15.193 1.00 56.50 91 ALA A CA 1
ATOM 765 C C . ALA A 1 91 ? -6.471 15.323 16.478 1.00 56.50 91 ALA A C 1
ATOM 767 O O . ALA A 1 91 ? -7.483 14.617 16.464 1.00 56.50 91 ALA A O 1
ATOM 768 N N . THR A 1 92 ? -5.992 15.891 17.588 1.00 53.28 92 THR A N 1
ATOM 769 C CA . THR A 1 92 ? -6.792 16.143 18.787 1.00 53.28 92 THR A CA 1
ATOM 770 C C . THR A 1 92 ? -8.085 16.789 18.315 1.00 53.28 92 THR A C 1
ATOM 772 O O . THR A 1 92 ? -8.085 17.932 17.860 1.00 53.28 92 THR A O 1
ATOM 775 N N . ARG A 1 93 ? -9.188 16.038 18.323 1.00 62.19 93 ARG A N 1
ATOM 776 C CA . ARG A 1 93 ? -10.495 16.646 18.093 1.00 62.19 93 ARG A CA 1
ATOM 777 C C . ARG A 1 93 ? -10.677 17.650 19.234 1.00 62.19 93 ARG A C 1
ATOM 779 O O . ARG A 1 93 ? -10.549 17.219 20.381 1.00 62.19 93 ARG A O 1
ATOM 786 N N . PRO A 1 94 ? -10.929 18.945 18.980 1.00 56.84 94 PRO A N 1
ATOM 787 C CA . PRO A 1 94 ? -11.376 19.813 20.054 1.00 56.84 94 PRO A CA 1
ATOM 788 C C . PRO A 1 94 ? -12.650 19.183 20.615 1.00 56.84 94 PRO A C 1
ATOM 790 O O . PRO A 1 94 ? -13.608 18.946 19.877 1.00 56.84 94 PRO A O 1
ATOM 793 N N . HIS A 1 95 ? -12.610 18.818 21.895 1.00 58.16 95 HIS A N 1
ATOM 794 C CA . HIS A 1 95 ? -13.773 18.389 22.652 1.00 58.16 95 HIS A CA 1
ATOM 795 C C . HIS A 1 95 ? -14.794 19.520 22.553 1.00 58.16 95 HIS A C 1
ATOM 797 O O . HIS A 1 95 ? -14.635 20.548 23.203 1.00 58.16 95 HIS A O 1
ATOM 803 N N . THR A 1 96 ? -15.796 19.384 21.689 1.00 57.97 96 THR A N 1
ATOM 804 C CA . THR A 1 96 ? -16.950 20.278 21.701 1.00 57.97 96 THR A CA 1
ATOM 805 C C . THR A 1 96 ? -17.730 19.893 22.956 1.00 57.97 96 THR A C 1
ATOM 807 O O . THR A 1 96 ? -18.234 18.768 22.994 1.00 57.97 96 THR A O 1
ATOM 810 N N . PRO A 1 97 ? -17.756 20.716 24.025 1.00 58.81 97 PRO A N 1
ATOM 811 C CA . PRO A 1 97 ? -18.614 20.405 25.157 1.00 58.81 97 PRO A CA 1
ATOM 812 C C . PRO A 1 97 ? -20.059 20.360 24.656 1.00 58.81 97 PRO A C 1
ATOM 814 O O . PRO A 1 97 ? -20.472 21.199 23.853 1.00 58.81 97 PRO A O 1
ATOM 817 N N . ALA A 1 98 ? -20.786 19.324 25.072 1.00 62.66 98 ALA A N 1
ATOM 818 C CA . ALA A 1 98 ? -22.205 19.181 24.787 1.00 62.66 98 ALA A CA 1
ATOM 819 C C . ALA A 1 98 ? -22.955 20.448 25.249 1.00 62.66 98 ALA A C 1
ATOM 821 O O . ALA A 1 98 ? -22.581 21.017 26.277 1.00 62.66 98 ALA A O 1
ATOM 822 N N . PRO A 1 99 ? -23.983 20.911 24.516 1.00 56.62 99 PRO A N 1
ATOM 823 C CA . PRO A 1 99 ? -24.814 22.013 24.978 1.00 56.62 99 PRO A CA 1
ATOM 824 C C . PRO A 1 99 ? -25.569 21.557 26.232 1.00 56.62 99 PRO A C 1
ATOM 826 O O . PRO A 1 99 ? -26.466 20.721 26.140 1.00 56.62 99 PRO A O 1
ATOM 829 N N . GLU A 1 100 ? -25.169 22.061 27.404 1.00 63.66 100 GLU A N 1
ATOM 830 C CA . GLU A 1 100 ? -25.949 21.893 28.628 1.00 63.66 100 GLU A CA 1
ATOM 831 C C . GLU A 1 100 ? -27.325 22.533 28.437 1.00 63.66 100 GLU A C 1
ATOM 833 O O . GLU A 1 100 ? -27.467 23.667 27.969 1.00 63.66 100 GLU A O 1
ATOM 838 N N . GLU A 1 101 ? -28.333 21.745 28.789 1.00 56.59 101 GLU A N 1
ATOM 839 C CA . GLU A 1 101 ? -29.734 22.107 28.832 1.00 56.59 101 GLU A CA 1
ATOM 840 C C . GLU A 1 101 ? -29.975 23.406 29.608 1.00 56.59 101 GLU A C 1
ATOM 842 O O . GLU A 1 101 ? -29.487 23.615 30.717 1.00 56.59 101 GLU A O 1
ATOM 847 N N . ILE A 1 102 ? -30.821 24.245 29.011 1.00 60.25 102 ILE A N 1
ATOM 848 C CA . ILE A 1 102 ? -31.935 24.954 29.646 1.00 60.25 102 ILE A CA 1
ATOM 849 C C . ILE A 1 102 ? -32.000 24.719 31.166 1.00 60.25 102 ILE A C 1
ATOM 851 O O . ILE 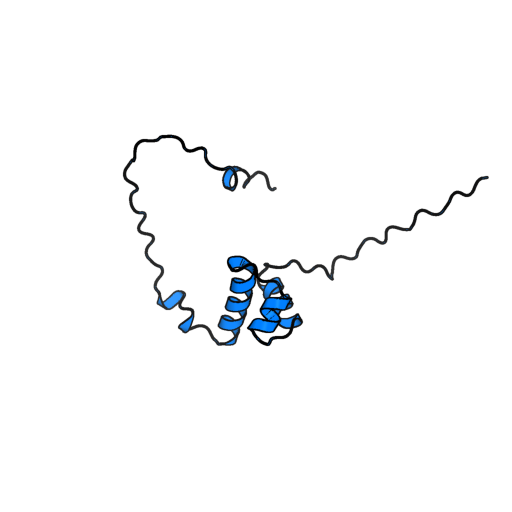A 1 102 ? -32.562 23.730 31.635 1.00 60.25 102 ILE A O 1
ATOM 855 N N . ARG A 1 103 ? -31.541 25.690 31.958 1.00 48.09 103 ARG A N 1
ATOM 856 C CA . ARG A 1 103 ? -32.084 25.860 33.305 1.00 48.09 103 ARG A CA 1
ATOM 857 C C . ARG A 1 103 ? -32.422 27.316 33.553 1.00 48.09 103 ARG A C 1
ATOM 859 O O . ARG A 1 103 ? -31.560 28.147 33.810 1.00 48.09 103 ARG A O 1
ATOM 866 N N . MET A 1 104 ? -33.722 27.566 33.432 1.00 44.31 104 MET A N 1
ATOM 867 C CA . MET A 1 104 ? -34.438 28.720 33.954 1.00 44.31 104 MET A CA 1
ATOM 868 C C . MET A 1 104 ? -33.896 29.145 35.323 1.00 44.31 104 MET A C 1
ATOM 870 O O . MET A 1 104 ? -33.757 28.309 36.224 1.00 44.31 104 MET A O 1
ATOM 874 N N . LYS A 1 105 ? -33.690 30.449 35.482 1.00 46.75 105 LYS A N 1
ATOM 875 C CA . LYS A 1 105 ? -33.989 31.184 36.709 1.00 46.75 105 LYS A CA 1
ATOM 876 C C . LYS A 1 105 ? -34.285 32.634 36.369 1.00 46.75 105 LYS A C 1
ATOM 878 O O . LYS A 1 105 ? -33.555 33.180 35.516 1.00 46.75 105 LYS A O 1
#

Secondary structure (DSSP, 8-state):
--GGGGGGSS-----------------PPPPGGGT-GGGS-HHHHHHHHHHHHHHTS---HHHHHHHTT--HHHHHHHHHHTTSS---TT---------------